Protein AF-A0A6B3CCJ8-F1 (afdb_monomer_lite)

pLDDT: mean 97.21, std 1.9, range [89.5, 98.75]

Sequence (84 aa):
LAGAYQGAGDLGRAIPLYEQTLTASVRVLGEDHPSTLTSRNNLAGAYQGAGDLGRAIPLYEQTLTASVRVLGEDHPSTLTSRNN

Structure (mmCIF, N/CA/C/O backbone):
data_AF-A0A6B3CCJ8-F1
#
_entry.id   AF-A0A6B3CCJ8-F1
#
loop_
_atom_site.group_PDB
_atom_site.id
_atom_site.type_symbol
_atom_site.label_atom_id
_atom_site.label_alt_id
_atom_site.label_comp_id
_atom_site.label_asym_id
_atom_site.label_entity_id
_atom_site.label_seq_id
_atom_site.pdbx_PDB_ins_code
_atom_site.Cartn_x
_atom_site.Cartn_y
_atom_site.Cartn_z
_atom_site.occupancy
_atom_site.B_iso_or_equiv
_atom_site.auth_seq_id
_atom_site.auth_comp_id
_atom_site.auth_asym_id
_atom_site.auth_atom_id
_atom_site.pdbx_PDB_model_num
ATOM 1 N N . LEU A 1 1 ? -13.091 -4.429 -4.952 1.00 94.19 1 LEU A N 1
ATOM 2 C CA . LEU A 1 1 ? -13.886 -4.555 -3.708 1.00 94.19 1 LEU A CA 1
ATOM 3 C C . LEU A 1 1 ? -13.177 -3.926 -2.509 1.00 94.19 1 LEU A C 1
ATOM 5 O O . LEU A 1 1 ? -13.771 -3.053 -1.899 1.00 94.19 1 LEU A O 1
ATOM 9 N N . ALA A 1 2 ? -11.917 -4.284 -2.219 1.00 95.94 2 ALA A N 1
ATOM 10 C CA . ALA A 1 2 ? -11.150 -3.715 -1.099 1.00 95.94 2 ALA A CA 1
ATOM 11 C C . ALA A 1 2 ? -11.187 -2.173 -1.041 1.00 95.94 2 ALA A C 1
ATOM 13 O O . ALA A 1 2 ? -11.647 -1.612 -0.052 1.00 95.94 2 ALA A O 1
ATOM 14 N N . GLY A 1 3 ? -10.836 -1.494 -2.141 1.00 96.88 3 GLY A N 1
ATOM 15 C CA . GLY A 1 3 ? -10.890 -0.026 -2.211 1.00 96.88 3 GLY A CA 1
ATOM 16 C C . GLY A 1 3 ? -12.292 0.575 -2.074 1.00 96.88 3 GLY A C 1
ATOM 17 O O . GLY A 1 3 ? -12.432 1.670 -1.545 1.00 96.88 3 GLY A O 1
ATOM 18 N N . ALA A 1 4 ? -13.341 -0.152 -2.471 1.00 98.12 4 ALA A N 1
ATOM 19 C CA . ALA A 1 4 ? -14.718 0.302 -2.271 1.00 98.12 4 ALA A CA 1
ATOM 20 C C . ALA A 1 4 ? -15.116 0.241 -0.788 1.00 98.12 4 ALA A C 1
ATOM 22 O O . ALA A 1 4 ? -15.696 1.193 -0.278 1.00 98.12 4 ALA A O 1
ATOM 23 N N . TYR A 1 5 ? -14.756 -0.838 -0.079 1.00 98.31 5 TYR A N 1
ATOM 24 C CA . TYR A 1 5 ? -14.967 -0.918 1.369 1.00 98.31 5 TYR A CA 1
ATOM 25 C C . TYR A 1 5 ? -14.144 0.126 2.123 1.00 98.31 5 TYR A C 1
ATOM 27 O O . TYR A 1 5 ? -14.685 0.794 2.996 1.00 98.31 5 TYR A O 1
ATOM 35 N N . GLN A 1 6 ? -12.884 0.340 1.734 1.00 97.62 6 GLN A N 1
ATOM 36 C CA . GLN A 1 6 ? -12.047 1.393 2.309 1.00 97.62 6 GLN A CA 1
ATOM 37 C C . GLN A 1 6 ? -12.664 2.784 2.110 1.00 97.62 6 GLN A C 1
ATOM 39 O O . GLN A 1 6 ? -12.760 3.543 3.067 1.00 97.62 6 GLN A O 1
ATOM 44 N N . GLY A 1 7 ? -13.130 3.106 0.897 1.00 97.38 7 GLY A N 1
ATOM 45 C CA . GLY A 1 7 ? -13.800 4.379 0.612 1.00 97.38 7 GLY A CA 1
ATOM 46 C C . GLY A 1 7 ? -15.113 4.569 1.380 1.00 97.38 7 GLY A C 1
ATOM 47 O O . GLY A 1 7 ? -15.490 5.698 1.674 1.00 97.38 7 GLY A O 1
ATOM 48 N N . ALA A 1 8 ? -15.780 3.473 1.753 1.00 97.62 8 ALA A N 1
ATOM 49 C CA . ALA A 1 8 ? -16.954 3.483 2.623 1.00 97.62 8 ALA A CA 1
ATOM 50 C C . ALA A 1 8 ? -16.612 3.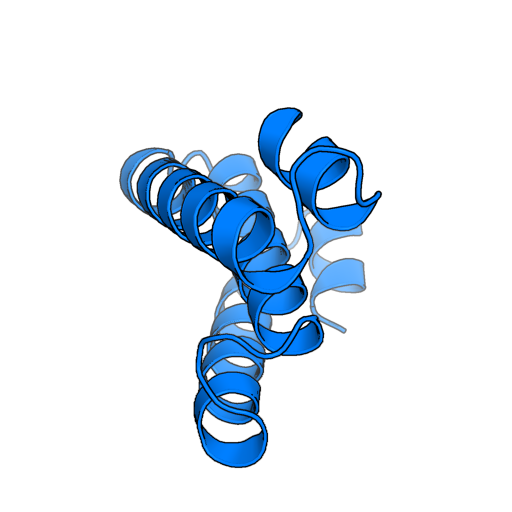491 4.130 1.00 97.62 8 ALA A C 1
ATOM 52 O O . ALA A 1 8 ? -17.521 3.483 4.956 1.00 97.62 8 ALA A O 1
ATOM 53 N N . GLY A 1 9 ? -15.326 3.473 4.501 1.00 96.81 9 GLY A N 1
ATOM 54 C CA . GLY A 1 9 ? -14.861 3.395 5.891 1.00 96.81 9 GLY A CA 1
ATOM 55 C C . GLY A 1 9 ? -14.922 1.994 6.518 1.00 96.81 9 GLY A C 1
ATOM 56 O O . GLY A 1 9 ? -14.570 1.832 7.685 1.00 96.81 9 GLY A O 1
ATOM 57 N N . ASP A 1 10 ? -15.316 0.961 5.767 1.00 98.12 10 ASP A N 1
ATOM 58 C CA . ASP A 1 10 ? -15.369 -0.431 6.232 1.00 98.12 10 ASP A CA 1
ATOM 59 C C . ASP A 1 10 ? -13.990 -1.102 6.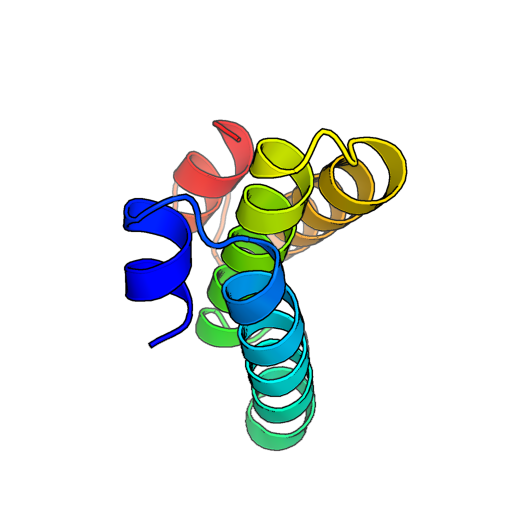114 1.00 98.12 10 ASP A C 1
ATOM 61 O O . ASP A 1 10 ? -13.716 -1.958 5.266 1.00 98.12 10 ASP A O 1
ATOM 65 N N . LEU A 1 11 ? -13.075 -0.673 6.981 1.00 97.94 11 LEU A N 1
ATOM 66 C CA . LEU A 1 11 ? -11.693 -1.150 6.986 1.00 97.94 11 LEU A CA 1
ATOM 67 C C . LEU A 1 11 ? -11.573 -2.611 7.439 1.00 97.94 11 LEU A C 1
ATOM 69 O O . LEU A 1 11 ? -10.663 -3.312 6.995 1.00 97.94 11 LEU A O 1
ATOM 73 N N . GLY A 1 12 ? -12.531 -3.095 8.237 1.00 97.50 12 GLY A N 1
ATOM 74 C CA . GLY A 1 12 ? -12.606 -4.493 8.664 1.00 97.50 12 GLY A CA 1
ATOM 75 C C . GLY A 1 12 ? -12.791 -5.462 7.496 1.00 97.50 12 GLY A C 1
ATOM 76 O O . GLY A 1 12 ? -12.248 -6.564 7.523 1.00 97.50 12 GLY A O 1
ATOM 77 N N . ARG A 1 13 ? -13.496 -5.045 6.434 1.00 97.81 13 ARG A N 1
ATOM 78 C CA . ARG A 1 13 ? -13.591 -5.817 5.184 1.00 97.81 13 ARG A CA 1
ATOM 79 C C . ARG A 1 13 ? -12.504 -5.479 4.172 1.00 97.81 13 ARG A C 1
ATOM 81 O O . ARG A 1 13 ? -12.125 -6.345 3.385 1.00 97.81 13 ARG A O 1
ATOM 88 N N . ALA A 1 14 ? -12.010 -4.243 4.159 1.00 98.38 14 ALA A N 1
ATOM 89 C CA . ALA A 1 14 ? -10.991 -3.826 3.200 1.00 98.38 14 ALA A CA 1
ATOM 90 C C . ALA A 1 14 ? -9.641 -4.522 3.435 1.00 98.38 14 ALA A C 1
ATOM 92 O O . ALA A 1 14 ? -9.057 -5.043 2.483 1.00 98.38 14 ALA A O 1
ATOM 93 N N . ILE A 1 15 ? -9.165 -4.558 4.686 1.00 98.62 15 ILE A N 1
ATOM 94 C CA . ILE A 1 15 ? -7.826 -5.061 5.033 1.00 98.62 15 ILE A CA 1
ATOM 95 C C . ILE A 1 15 ? -7.631 -6.527 4.604 1.00 98.62 15 ILE A C 1
ATOM 97 O O . ILE A 1 15 ? -6.706 -6.771 3.829 1.00 98.62 15 ILE A O 1
ATOM 101 N N . PRO A 1 16 ? -8.506 -7.491 4.965 1.00 98.62 16 PRO A N 1
ATOM 102 C CA . PRO A 1 16 ? -8.311 -8.892 4.575 1.00 98.62 16 PRO A CA 1
ATOM 103 C C . PRO A 1 16 ? -8.274 -9.099 3.055 1.00 98.62 16 PRO A C 1
ATOM 105 O O . PRO A 1 16 ? -7.557 -9.961 2.549 1.00 98.62 16 PRO A O 1
ATOM 108 N N . LEU A 1 17 ? -9.030 -8.296 2.297 1.00 98.56 17 LEU A N 1
ATOM 109 C CA . LEU A 1 17 ? -9.023 -8.359 0.835 1.00 98.56 17 LEU A CA 1
ATOM 110 C C . LEU A 1 17 ? -7.718 -7.816 0.247 1.00 98.56 17 LEU A C 1
ATOM 112 O O . LEU A 1 17 ? -7.214 -8.374 -0.731 1.00 98.56 17 LEU A O 1
ATOM 116 N N . TYR A 1 18 ? -7.161 -6.747 0.819 1.00 98.56 18 TYR A N 1
ATOM 117 C CA . TYR A 1 18 ? -5.846 -6.251 0.418 1.00 98.56 18 TYR A CA 1
ATOM 118 C C . TYR A 1 18 ? -4.730 -7.237 0.770 1.00 98.56 18 TYR A C 1
ATOM 120 O O . TYR A 1 18 ? -3.859 -7.458 -0.068 1.00 98.56 18 TYR A O 1
ATOM 128 N N . GLU A 1 19 ? -4.786 -7.890 1.934 1.00 98.69 19 GLU A N 1
ATOM 129 C CA . GLU A 1 19 ? -3.840 -8.950 2.306 1.00 98.69 19 GLU A CA 1
ATOM 130 C C . GLU A 1 19 ? -3.873 -10.102 1.300 1.00 98.69 19 GLU A C 1
ATOM 132 O O . GLU A 1 19 ? -2.840 -10.455 0.731 1.00 98.69 19 GLU A O 1
ATOM 137 N N . GLN A 1 20 ? -5.064 -10.624 0.986 1.00 98.50 20 GLN A N 1
ATOM 138 C CA . GLN A 1 20 ? -5.226 -11.676 -0.022 1.00 98.50 20 GLN A CA 1
ATOM 139 C C . GLN A 1 20 ? -4.710 -11.244 -1.401 1.00 98.50 20 GLN A C 1
ATOM 141 O O . GLN A 1 20 ? -4.044 -12.020 -2.088 1.00 98.50 20 GLN A O 1
ATOM 146 N N . THR A 1 21 ? -4.990 -10.000 -1.802 1.00 98.31 21 THR A N 1
ATOM 147 C CA . THR A 1 21 ? -4.530 -9.446 -3.084 1.00 98.31 21 THR A CA 1
ATOM 148 C C . THR A 1 21 ? -3.009 -9.344 -3.129 1.00 98.31 21 THR A C 1
ATOM 150 O O . THR A 1 21 ? -2.403 -9.702 -4.142 1.00 98.31 21 THR A O 1
ATOM 153 N N . LEU A 1 22 ? -2.376 -8.905 -2.038 1.00 98.44 22 LEU A N 1
ATOM 154 C CA . LEU A 1 22 ? -0.924 -8.817 -1.941 1.00 98.44 22 LEU A CA 1
ATOM 155 C C . LEU A 1 22 ? -0.291 -10.210 -1.989 1.00 98.44 22 LEU A C 1
ATOM 157 O O . LEU A 1 22 ? 0.613 -10.428 -2.791 1.00 98.44 22 LEU A O 1
ATOM 161 N N . THR A 1 23 ? -0.800 -11.174 -1.217 1.00 98.62 23 THR A N 1
ATOM 162 C CA . THR A 1 23 ? -0.318 -12.564 -1.247 1.00 98.62 23 THR A CA 1
ATOM 163 C C . THR A 1 23 ? -0.429 -13.171 -2.646 1.00 98.62 23 THR A C 1
ATOM 165 O O . THR A 1 23 ? 0.515 -13.797 -3.130 1.00 98.62 23 THR A O 1
ATOM 168 N N . ALA A 1 24 ? -1.559 -12.969 -3.329 1.00 98.50 24 ALA A N 1
ATOM 169 C CA . ALA A 1 24 ? -1.745 -13.458 -4.691 1.00 98.50 24 ALA A CA 1
ATOM 170 C C . ALA A 1 24 ? -0.787 -12.777 -5.681 1.00 98.50 24 ALA A C 1
ATOM 172 O O . ALA A 1 24 ? -0.179 -13.466 -6.500 1.00 98.50 24 ALA A O 1
ATOM 173 N N . SER A 1 25 ? -0.612 -11.456 -5.579 1.00 98.12 25 SER A N 1
ATOM 174 C CA . SER A 1 25 ? 0.295 -10.685 -6.440 1.00 98.12 25 SER A CA 1
ATOM 175 C C . SER A 1 25 ? 1.746 -11.118 -6.258 1.00 98.12 25 SER A C 1
ATOM 177 O O . SER A 1 25 ? 2.416 -11.399 -7.245 1.00 98.12 25 SER A O 1
ATOM 179 N N . VAL A 1 26 ? 2.208 -11.289 -5.015 1.00 98.38 26 VAL A N 1
ATOM 180 C CA . VAL A 1 26 ? 3.554 -11.810 -4.724 1.00 98.38 26 VAL A CA 1
ATOM 181 C C . VAL A 1 26 ? 3.745 -13.191 -5.346 1.00 98.38 26 VAL A C 1
ATOM 183 O O . VAL A 1 26 ? 4.747 -13.429 -6.013 1.00 98.38 26 VAL A O 1
ATOM 186 N N . ARG A 1 27 ? 2.772 -14.095 -5.187 1.00 98.38 27 ARG A N 1
ATOM 187 C CA . ARG A 1 27 ? 2.870 -15.462 -5.718 1.00 98.38 27 ARG A CA 1
ATOM 188 C C . ARG A 1 27 ? 2.900 -15.515 -7.248 1.00 98.38 27 ARG A C 1
ATOM 190 O O . ARG A 1 27 ? 3.580 -16.368 -7.804 1.00 98.38 27 ARG A O 1
ATOM 197 N N . VAL A 1 28 ? 2.106 -14.679 -7.918 1.00 98.62 28 VAL A N 1
ATOM 198 C CA . VAL A 1 28 ? 1.902 -14.748 -9.377 1.00 98.62 28 VAL A CA 1
ATOM 199 C C . VAL A 1 28 ? 2.891 -13.867 -10.138 1.00 98.62 28 VAL A C 1
ATOM 201 O O . VAL A 1 28 ? 3.348 -14.253 -11.208 1.00 98.62 28 VAL A O 1
ATOM 204 N N . LEU A 1 29 ? 3.206 -12.689 -9.601 1.00 98.00 29 LEU A N 1
ATOM 205 C CA . LEU A 1 29 ? 3.976 -11.647 -10.284 1.00 98.00 29 LEU A CA 1
ATOM 206 C C . LEU A 1 29 ? 5.368 -11.438 -9.670 1.00 98.00 29 LEU A C 1
ATOM 208 O O . LEU A 1 29 ? 6.245 -10.887 -10.329 1.00 98.00 29 LEU A O 1
ATOM 212 N N . GLY A 1 30 ? 5.579 -11.874 -8.426 1.00 97.94 30 GLY A N 1
ATOM 213 C CA . GLY A 1 30 ? 6.791 -11.605 -7.653 1.00 97.94 30 GLY A CA 1
ATOM 214 C C . GLY A 1 30 ? 6.690 -10.339 -6.798 1.00 97.94 30 GLY A C 1
ATOM 215 O O . GLY A 1 30 ? 5.796 -9.506 -6.969 1.00 97.94 30 GLY A O 1
ATOM 216 N N . GLU A 1 31 ? 7.617 -10.196 -5.848 1.00 96.19 31 GLU A N 1
ATOM 217 C CA . GLU A 1 31 ? 7.615 -9.115 -4.846 1.00 96.19 31 GLU A CA 1
ATOM 218 C C . GLU A 1 31 ? 7.850 -7.717 -5.432 1.00 96.19 31 GLU A C 1
ATOM 220 O O . GLU A 1 31 ? 7.321 -6.735 -4.901 1.00 96.19 31 GLU A O 1
ATOM 225 N N . ASP A 1 32 ? 8.601 -7.663 -6.532 1.00 95.25 32 ASP A N 1
ATOM 226 C CA . ASP A 1 32 ? 9.081 -6.442 -7.183 1.00 95.25 32 ASP A CA 1
ATOM 227 C C . ASP A 1 32 ? 8.179 -5.955 -8.313 1.00 95.25 32 ASP A C 1
ATOM 229 O O . ASP A 1 32 ? 8.370 -4.859 -8.837 1.00 95.25 32 ASP A O 1
ATOM 233 N N . HIS A 1 33 ? 7.193 -6.758 -8.713 1.00 97.06 33 HIS A N 1
ATOM 234 C CA . HIS A 1 33 ? 6.327 -6.381 -9.816 1.00 97.06 33 HIS A CA 1
ATOM 235 C C . HIS A 1 33 ? 5.541 -5.105 -9.466 1.00 97.06 33 HIS A C 1
ATOM 237 O O . HIS A 1 33 ? 4.988 -5.024 -8.364 1.00 97.06 33 HIS A O 1
ATOM 243 N N . PRO A 1 34 ? 5.391 -4.134 -10.386 1.00 95.31 34 PRO A N 1
ATOM 244 C CA . PRO A 1 34 ? 4.760 -2.848 -10.077 1.00 95.31 34 PRO A CA 1
ATOM 245 C C . PRO A 1 34 ? 3.356 -2.985 -9.465 1.00 95.31 34 PRO A C 1
ATOM 247 O O . PRO A 1 34 ? 3.022 -2.300 -8.502 1.00 95.31 34 PRO A O 1
ATOM 250 N N . SER A 1 35 ? 2.552 -3.940 -9.942 1.00 96.44 35 SER A N 1
ATOM 251 C CA . SER A 1 35 ? 1.231 -4.243 -9.362 1.00 96.44 35 SER A CA 1
ATOM 252 C C . SER A 1 35 ? 1.293 -4.812 -7.936 1.00 96.44 35 SER A C 1
ATOM 254 O O . SER A 1 35 ? 0.392 -4.553 -7.135 1.00 96.44 35 SER A O 1
ATOM 256 N N . THR A 1 36 ? 2.346 -5.559 -7.593 1.00 98.19 36 THR A N 1
ATOM 257 C CA . THR A 1 36 ? 2.595 -6.020 -6.219 1.00 98.19 36 THR A CA 1
ATOM 258 C C . THR A 1 36 ? 2.949 -4.836 -5.322 1.00 98.19 36 THR A C 1
ATOM 260 O O . THR A 1 36 ? 2.408 -4.728 -4.222 1.00 98.19 36 THR A O 1
ATOM 263 N N . LEU A 1 37 ? 3.772 -3.900 -5.811 1.00 97.69 37 LEU A N 1
ATOM 264 C CA . LEU A 1 37 ? 4.107 -2.662 -5.098 1.00 97.69 37 LEU A CA 1
ATOM 265 C C . LEU A 1 37 ? 2.858 -1.806 -4.841 1.00 97.69 37 LEU A C 1
ATOM 267 O O . LEU A 1 37 ? 2.609 -1.406 -3.708 1.00 97.69 37 LEU A O 1
ATOM 271 N N . THR A 1 38 ? 2.007 -1.611 -5.854 1.00 96.31 38 THR A N 1
ATOM 272 C CA . THR A 1 38 ? 0.715 -0.922 -5.689 1.00 96.31 38 THR A CA 1
ATOM 273 C 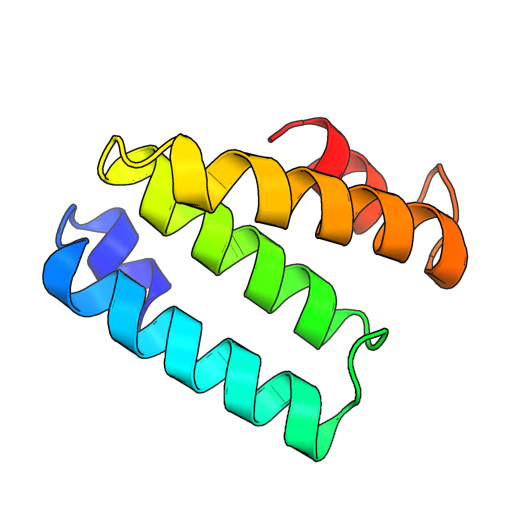C . THR A 1 38 ? -0.187 -1.628 -4.673 1.00 96.31 38 THR A C 1
ATOM 275 O O . THR A 1 38 ? -0.803 -0.974 -3.834 1.00 96.31 38 THR A O 1
ATOM 278 N N . SER A 1 39 ? -0.252 -2.962 -4.703 1.00 97.69 39 SER A N 1
ATOM 279 C CA . SER A 1 39 ? -1.058 -3.732 -3.746 1.00 97.69 39 SER A CA 1
ATOM 280 C C . SER A 1 39 ? -0.555 -3.569 -2.309 1.00 97.69 39 SER A C 1
ATOM 282 O O . SER A 1 39 ? -1.364 -3.404 -1.397 1.00 97.69 39 SER A O 1
ATOM 284 N N . ARG A 1 40 ? 0.771 -3.551 -2.110 1.00 98.56 40 ARG A N 1
ATOM 285 C CA . ARG A 1 40 ? 1.399 -3.305 -0.804 1.00 98.56 40 ARG A CA 1
ATOM 286 C C . ARG A 1 40 ? 1.102 -1.892 -0.297 1.00 98.56 40 ARG A C 1
ATOM 288 O O . ARG A 1 40 ? 0.703 -1.745 0.855 1.00 98.56 40 ARG A O 1
ATOM 295 N N . ASN A 1 41 ? 1.193 -0.885 -1.169 1.00 97.81 41 ASN A N 1
ATOM 296 C CA . ASN A 1 41 ? 0.835 0.498 -0.846 1.00 97.81 41 ASN A CA 1
ATOM 297 C C . ASN A 1 41 ? -0.627 0.630 -0.390 1.00 97.81 41 ASN A C 1
ATOM 299 O O . ASN A 1 41 ? -0.926 1.310 0.586 1.00 97.81 41 ASN A O 1
ATOM 303 N N . ASN A 1 42 ? -1.550 -0.049 -1.075 1.00 97.94 42 ASN A N 1
ATOM 304 C CA . ASN A 1 42 ? -2.969 0.007 -0.726 1.00 97.94 42 ASN A CA 1
ATOM 305 C C . ASN A 1 42 ? -3.267 -0.665 0.623 1.00 97.94 42 ASN A C 1
ATOM 307 O O . ASN A 1 42 ? -4.073 -0.150 1.398 1.00 97.94 42 ASN A O 1
ATOM 311 N N . LEU A 1 43 ? -2.600 -1.786 0.926 1.00 98.62 43 LEU A N 1
ATOM 312 C CA . LEU A 1 43 ? -2.700 -2.431 2.237 1.00 98.62 43 LEU A CA 1
ATOM 313 C C . LEU A 1 43 ? -2.192 -1.505 3.352 1.00 98.62 43 LEU A C 1
ATOM 315 O O . LEU A 1 43 ? -2.849 -1.370 4.383 1.00 98.62 43 LEU A O 1
ATOM 319 N N . ALA A 1 44 ? -1.064 -0.829 3.123 1.00 98.50 44 ALA A N 1
ATOM 320 C CA . ALA A 1 44 ? -0.521 0.157 4.053 1.00 98.50 44 ALA A CA 1
ATOM 321 C C . ALA A 1 44 ? -1.514 1.305 4.311 1.00 98.50 44 ALA A C 1
ATOM 323 O O . ALA A 1 44 ? -1.790 1.628 5.467 1.00 98.50 44 ALA A O 1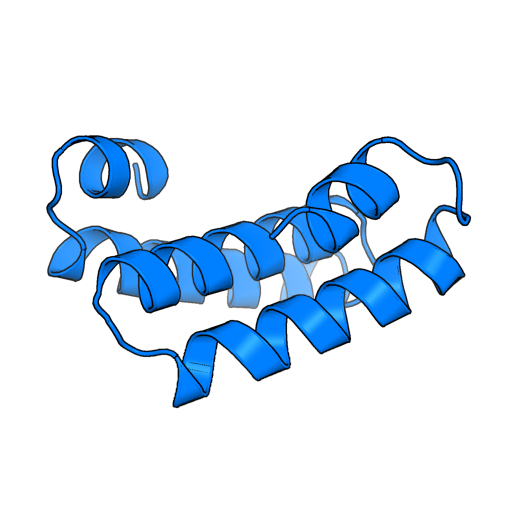
ATOM 324 N N . GLY A 1 45 ? -2.146 1.841 3.262 1.00 98.25 45 GLY A N 1
ATOM 325 C CA . GLY A 1 45 ? -3.180 2.874 3.396 1.00 98.25 45 GLY A CA 1
ATOM 326 C C . GLY A 1 45 ? -4.436 2.412 4.126 1.00 98.25 45 GLY A C 1
ATOM 327 O O . GLY A 1 45 ? -5.042 3.187 4.868 1.00 98.25 45 GLY A O 1
ATOM 328 N N . ALA A 1 46 ? -4.819 1.143 3.986 1.00 98.50 46 ALA A N 1
ATOM 329 C CA . ALA A 1 46 ? -5.914 0.579 4.767 1.00 98.50 46 ALA A CA 1
ATOM 330 C C . ALA A 1 46 ? -5.553 0.467 6.260 1.00 98.50 46 ALA A C 1
ATOM 332 O O . ALA A 1 46 ? -6.380 0.803 7.109 1.00 98.50 46 ALA A O 1
ATOM 333 N N . TYR A 1 47 ? -4.319 0.065 6.587 1.00 98.75 47 TYR A N 1
ATOM 334 C CA . TYR A 1 47 ? -3.831 0.046 7.970 1.00 98.75 47 TYR A CA 1
ATOM 335 C C . TYR A 1 47 ? -3.749 1.441 8.585 1.00 98.75 47 TYR A C 1
ATOM 337 O O . TYR A 1 47 ? -4.223 1.643 9.702 1.00 98.75 47 TYR A O 1
ATOM 345 N N . GLN A 1 48 ? -3.241 2.418 7.835 1.00 98.50 48 GLN A N 1
ATOM 346 C CA . GLN A 1 48 ? -3.209 3.817 8.251 1.00 98.50 48 GLN A CA 1
ATOM 347 C C . GLN A 1 48 ? -4.617 4.345 8.544 1.00 98.50 48 GLN A C 1
ATOM 349 O O . GLN A 1 48 ? -4.841 4.933 9.599 1.00 98.50 48 GLN A O 1
ATOM 354 N N . GLY A 1 49 ? -5.581 4.090 7.651 1.00 97.88 49 GLY A N 1
ATOM 355 C CA . GLY A 1 49 ? -6.979 4.473 7.862 1.00 97.88 49 GLY A CA 1
ATOM 356 C C . GLY A 1 49 ? -7.590 3.851 9.122 1.00 97.88 49 GLY A C 1
ATOM 357 O O . GLY A 1 49 ? -8.470 4.450 9.732 1.00 97.88 49 GLY A O 1
ATOM 358 N N . ALA A 1 50 ? -7.109 2.673 9.534 1.00 98.00 50 ALA A N 1
ATOM 359 C CA . ALA A 1 50 ? -7.561 1.977 10.739 1.00 98.00 50 ALA A CA 1
ATOM 360 C C . ALA A 1 50 ? -6.837 2.449 12.013 1.00 98.00 50 ALA A C 1
ATOM 362 O O . ALA A 1 50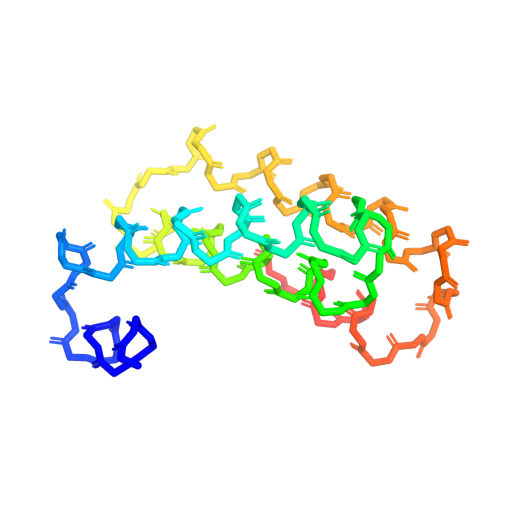 ? -7.127 1.951 13.099 1.00 98.00 50 ALA A O 1
ATOM 363 N N . GLY A 1 51 ? -5.887 3.382 11.888 1.00 98.12 51 GLY A N 1
ATOM 364 C CA . GLY A 1 51 ? -5.032 3.848 12.980 1.00 98.12 51 GLY A CA 1
ATOM 365 C C . GLY A 1 51 ? -3.870 2.906 13.314 1.00 98.12 51 GLY A C 1
ATOM 366 O O . GLY A 1 51 ? -3.147 3.150 14.278 1.00 98.12 51 GLY A O 1
ATOM 367 N N . ASP A 1 52 ? -3.650 1.850 12.529 1.00 98.31 52 ASP A N 1
ATOM 368 C CA . ASP A 1 52 ? -2.574 0.885 12.751 1.00 98.31 52 ASP A CA 1
ATOM 369 C C . ASP A 1 52 ? -1.281 1.312 12.050 1.00 98.31 52 ASP A C 1
ATOM 371 O O . ASP A 1 52 ? -0.855 0.767 11.027 1.00 98.31 52 ASP A O 1
ATOM 375 N N . LEU A 1 53 ? -0.644 2.334 12.616 1.00 98.19 53 LEU A N 1
ATOM 376 C CA . LEU A 1 53 ? 0.605 2.874 12.080 1.00 98.19 53 LEU A CA 1
ATOM 377 C C . LEU A 1 53 ? 1.770 1.879 12.184 1.00 98.19 53 LEU A C 1
ATOM 379 O O . LEU A 1 53 ? 2.671 1.914 11.347 1.00 98.19 53 LEU A O 1
ATOM 383 N N . GLY A 1 54 ? 1.728 0.968 13.163 1.00 98.50 54 GLY A N 1
ATOM 384 C CA . GLY A 1 54 ? 2.750 -0.062 13.354 1.00 98.50 54 GLY A CA 1
ATOM 385 C C . GLY A 1 54 ? 2.838 -1.035 12.178 1.00 98.50 54 GLY A C 1
ATOM 386 O O . GLY A 1 54 ? 3.931 -1.483 11.841 1.00 98.50 54 GLY A O 1
ATOM 387 N N . ARG A 1 55 ? 1.710 -1.322 11.516 1.00 98.25 55 ARG A N 1
ATOM 388 C CA . ARG A 1 55 ? 1.682 -2.114 10.277 1.00 98.25 55 ARG A CA 1
ATOM 389 C C . ARG A 1 55 ? 1.781 -1.272 9.006 1.00 98.25 55 ARG A C 1
ATOM 391 O O . ARG A 1 55 ? 2.326 -1.754 8.017 1.00 98.25 55 ARG A O 1
ATOM 398 N N . ALA A 1 56 ? 1.283 -0.036 9.012 1.00 98.50 56 ALA A N 1
ATOM 399 C CA . ALA A 1 56 ? 1.291 0.818 7.824 1.00 98.50 56 ALA A CA 1
ATOM 400 C C . ALA A 1 56 ? 2.702 1.287 7.430 1.00 98.50 56 ALA A C 1
ATOM 402 O O . ALA A 1 56 ? 3.114 1.089 6.287 1.00 98.50 56 ALA A O 1
ATOM 403 N N . ILE A 1 57 ? 3.451 1.872 8.373 1.00 98.31 57 ILE A N 1
ATOM 404 C CA . ILE A 1 57 ? 4.745 2.518 8.092 1.00 98.31 57 ILE A CA 1
ATOM 405 C C . ILE A 1 57 ? 5.749 1.542 7.457 1.00 98.31 57 ILE A C 1
ATOM 407 O O . ILE A 1 57 ? 6.264 1.859 6.383 1.00 98.31 57 ILE A O 1
ATOM 411 N N . PRO A 1 58 ? 5.975 0.327 8.003 1.00 98.44 58 PRO A N 1
ATOM 412 C CA . PRO A 1 58 ? 6.942 -0.596 7.411 1.00 98.44 58 PRO A CA 1
ATOM 413 C C . PRO A 1 58 ? 6.583 -1.002 5.978 1.00 98.44 58 PRO A C 1
ATOM 415 O O . PRO A 1 58 ? 7.466 -1.223 5.152 1.00 98.44 58 PRO A O 1
ATOM 418 N N . LEU A 1 59 ? 5.288 -1.102 5.657 1.00 98.25 59 LEU A N 1
ATOM 419 C CA . LEU A 1 59 ? 4.844 -1.437 4.306 1.00 98.25 59 LEU A CA 1
ATOM 420 C C . LEU A 1 59 ? 5.061 -0.277 3.331 1.00 98.25 59 LEU A C 1
ATOM 422 O O . LEU A 1 59 ? 5.457 -0.535 2.191 1.00 98.25 59 LEU A O 1
ATOM 426 N N . TYR A 1 60 ? 4.838 0.971 3.750 1.00 98.50 60 TYR A N 1
ATOM 427 C CA . TYR A 1 60 ? 5.157 2.138 2.924 1.00 98.50 60 TYR A CA 1
ATOM 428 C C . TYR A 1 60 ? 6.658 2.252 2.666 1.00 98.50 60 TYR A C 1
ATOM 430 O O . TYR A 1 60 ? 7.056 2.367 1.508 1.00 98.50 60 TYR A O 1
ATOM 438 N N . GLU A 1 61 ? 7.496 2.109 3.697 1.00 98.31 61 GLU A N 1
ATOM 439 C CA . GLU A 1 61 ? 8.957 2.146 3.556 1.00 98.31 61 GLU A CA 1
ATOM 440 C C . GLU A 1 61 ? 9.459 1.063 2.592 1.00 98.31 61 GLU A C 1
ATOM 442 O O . GLU A 1 61 ? 10.177 1.362 1.635 1.00 98.31 61 GLU A O 1
ATOM 447 N N . GLN A 1 62 ? 9.011 -0.187 2.772 1.00 97.44 62 GLN A N 1
ATOM 448 C CA . GLN A 1 62 ? 9.355 -1.288 1.867 1.00 97.44 62 GLN A CA 1
ATOM 449 C C . GLN A 1 62 ? 8.898 -1.017 0.429 1.00 97.44 62 GLN A C 1
ATOM 451 O O . GLN A 1 62 ? 9.638 -1.280 -0.522 1.00 97.44 62 GLN A O 1
ATOM 456 N N . THR A 1 63 ? 7.685 -0.483 0.253 1.00 97.94 63 THR A N 1
ATOM 457 C CA . THR A 1 63 ? 7.147 -0.166 -1.076 1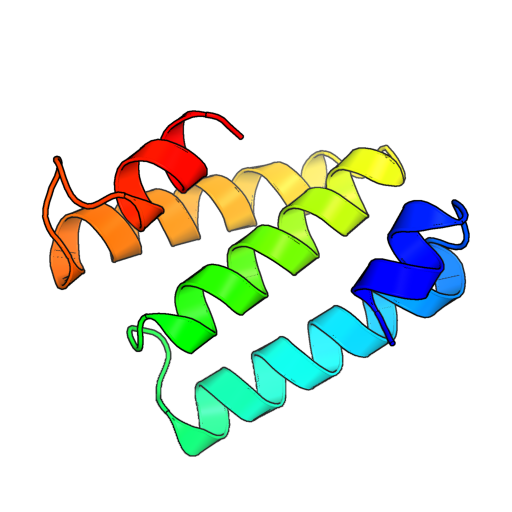.00 97.94 63 THR A CA 1
ATOM 458 C C . THR A 1 63 ? 7.938 0.949 -1.742 1.00 97.94 63 THR A C 1
ATOM 460 O O . THR A 1 63 ? 8.235 0.847 -2.933 1.00 97.94 63 THR A O 1
ATOM 463 N N . LEU A 1 64 ? 8.324 1.983 -0.995 1.00 97.75 64 LEU A N 1
ATOM 464 C CA . LEU A 1 64 ? 9.135 3.080 -1.500 1.00 97.75 64 LEU A CA 1
ATOM 465 C C . LEU A 1 64 ? 10.522 2.590 -1.927 1.00 97.75 64 LEU A C 1
ATOM 467 O O . LEU A 1 64 ? 10.934 2.850 -3.056 1.00 97.75 64 LEU A O 1
ATOM 471 N N . THR A 1 65 ? 11.218 1.840 -1.067 1.00 98.06 65 THR A N 1
ATOM 472 C CA . THR A 1 65 ? 12.538 1.282 -1.396 1.00 98.06 65 THR A CA 1
ATOM 473 C C . THR A 1 65 ? 12.481 0.409 -2.651 1.00 98.06 65 THR A C 1
ATOM 475 O O . THR A 1 65 ? 13.318 0.553 -3.545 1.00 98.06 65 THR A O 1
ATOM 478 N N . ALA A 1 66 ? 11.474 -0.462 -2.762 1.00 97.50 66 ALA A N 1
ATOM 479 C CA . ALA A 1 66 ? 11.303 -1.302 -3.942 1.00 97.50 66 ALA A CA 1
ATOM 480 C C . ALA A 1 66 ? 10.936 -0.485 -5.194 1.00 97.50 66 ALA A C 1
ATOM 482 O O . ALA A 1 66 ? 11.497 -0.727 -6.260 1.00 97.50 66 ALA A O 1
ATOM 483 N N . SER A 1 67 ? 10.063 0.520 -5.070 1.00 97.62 67 SER A N 1
ATOM 484 C CA . SER A 1 67 ? 9.663 1.377 -6.196 1.00 97.62 67 SER A CA 1
ATOM 485 C C . SER A 1 67 ? 10.843 2.178 -6.740 1.00 97.62 67 SER A C 1
ATOM 487 O O . SER A 1 67 ? 11.058 2.183 -7.946 1.00 97.62 67 SER A O 1
ATOM 489 N N . VAL A 1 68 ? 11.675 2.764 -5.872 1.00 98.00 68 VAL A N 1
ATOM 490 C CA . VAL A 1 68 ? 12.908 3.454 -6.292 1.00 98.00 68 VAL A CA 1
ATOM 491 C C . VAL A 1 68 ? 13.827 2.505 -7.061 1.00 98.00 68 VAL A C 1
ATOM 493 O O . VAL A 1 68 ? 14.299 2.854 -8.141 1.00 98.00 68 VAL A O 1
ATOM 496 N N . ARG A 1 69 ? 14.053 1.292 -6.542 1.00 97.62 69 ARG A N 1
ATOM 497 C CA . ARG A 1 69 ? 14.950 0.313 -7.171 1.00 97.62 69 ARG A CA 1
ATOM 498 C C . ARG A 1 69 ? 14.434 -0.200 -8.518 1.00 97.62 69 ARG A C 1
ATOM 500 O O . ARG A 1 69 ? 15.235 -0.407 -9.422 1.00 97.62 69 ARG A O 1
ATOM 507 N N . VAL A 1 70 ? 13.133 -0.467 -8.632 1.00 97.00 70 VAL A N 1
ATOM 508 C CA . VAL A 1 70 ? 12.539 -1.145 -9.799 1.00 97.00 70 VAL A CA 1
ATOM 509 C C . VAL A 1 70 ? 12.075 -0.156 -10.868 1.00 97.00 70 VAL A C 1
ATOM 511 O O . VAL A 1 70 ? 12.216 -0.427 -12.057 1.00 97.00 70 VAL A O 1
ATOM 514 N N . LEU A 1 71 ? 11.505 0.976 -10.456 1.00 95.62 71 LEU A N 1
ATOM 515 C CA . LEU A 1 71 ? 10.836 1.934 -11.339 1.00 95.62 71 LEU A CA 1
ATOM 516 C C . LEU A 1 71 ? 11.639 3.224 -11.542 1.00 95.62 71 LEU A C 1
ATOM 518 O O . LEU A 1 71 ? 11.386 3.949 -12.502 1.00 95.62 71 LEU A O 1
ATOM 522 N N . GLY A 1 72 ? 12.601 3.509 -10.663 1.00 97.56 72 GLY A N 1
ATOM 523 C CA . GLY A 1 72 ? 13.343 4.766 -10.635 1.00 97.56 72 GLY A CA 1
ATOM 524 C C . GLY A 1 72 ? 12.681 5.833 -9.759 1.00 97.56 72 GLY A C 1
ATOM 525 O O . GLY A 1 72 ? 11.526 5.713 -9.337 1.00 97.56 72 GLY A O 1
ATOM 526 N N . GLU A 1 73 ? 13.436 6.889 -9.458 1.00 96.44 73 GLU A N 1
ATOM 527 C CA . GLU A 1 73 ? 13.043 7.920 -8.488 1.00 96.44 73 GLU A CA 1
ATOM 528 C C . GLU A 1 73 ? 11.873 8.796 -8.946 1.00 96.44 73 GLU A C 1
ATOM 530 O O . GLU A 1 73 ? 11.063 9.195 -8.108 1.00 96.44 73 GLU A O 1
ATOM 535 N N . ASP A 1 74 ? 11.768 9.056 -10.250 1.00 96.00 74 ASP A N 1
ATOM 536 C CA . ASP A 1 74 ? 10.777 9.973 -10.834 1.00 96.00 74 ASP A CA 1
ATOM 537 C C . ASP A 1 74 ? 9.517 9.262 -11.344 1.00 96.00 74 ASP A C 1
ATOM 539 O O . ASP A 1 74 ? 8.588 9.893 -11.853 1.00 96.00 74 ASP A O 1
ATOM 543 N N . HIS A 1 75 ? 9.456 7.935 -11.219 1.00 94.50 75 HIS A N 1
ATOM 544 C CA . HIS A 1 75 ? 8.295 7.186 -11.674 1.00 94.50 75 HIS A CA 1
ATOM 545 C C . HIS A 1 75 ? 7.054 7.547 -10.837 1.00 94.50 75 HIS A C 1
ATOM 547 O O . HIS A 1 75 ? 7.146 7.594 -9.606 1.00 94.50 75 HIS A O 1
ATOM 553 N N . PRO A 1 76 ? 5.862 7.711 -11.447 1.00 92.88 76 PRO A N 1
ATOM 554 C CA . PRO A 1 76 ? 4.647 8.104 -10.731 1.00 92.88 76 PRO A CA 1
ATOM 555 C C . PRO A 1 76 ? 4.347 7.259 -9.487 1.00 92.88 76 PRO A C 1
ATOM 557 O O . PRO A 1 76 ? 4.043 7.804 -8.434 1.00 92.88 76 PRO A O 1
ATOM 560 N N . SER A 1 77 ? 4.503 5.934 -9.563 1.00 89.50 77 SER A N 1
ATOM 561 C CA . SER A 1 77 ? 4.298 5.045 -8.406 1.00 89.50 77 SER A CA 1
ATOM 562 C C . SER A 1 77 ? 5.315 5.258 -7.278 1.00 89.50 77 SER A C 1
ATOM 564 O O . SER A 1 77 ? 4.961 5.111 -6.107 1.00 89.50 77 SER A O 1
ATOM 566 N N . THR A 1 78 ? 6.557 5.630 -7.604 1.00 94.81 78 THR A N 1
ATOM 567 C CA . THR A 1 78 ? 7.573 5.995 -6.609 1.00 94.81 78 THR A CA 1
ATOM 568 C C . THR A 1 78 ? 7.183 7.296 -5.917 1.00 94.81 78 THR A C 1
ATOM 570 O O . THR A 1 78 ? 7.208 7.367 -4.691 1.00 94.81 78 THR A O 1
ATOM 573 N N . LEU A 1 79 ? 6.735 8.295 -6.681 1.00 95.31 79 LEU A N 1
ATOM 574 C CA . LEU A 1 79 ? 6.254 9.568 -6.141 1.00 95.31 79 LEU A CA 1
ATOM 575 C C . LEU A 1 79 ? 5.010 9.389 -5.263 1.00 95.31 79 LEU A C 1
ATOM 577 O O . LEU A 1 79 ? 4.944 9.958 -4.177 1.00 95.31 79 LEU A O 1
ATOM 581 N N . THR A 1 80 ? 4.057 8.547 -5.678 1.00 93.44 80 THR A N 1
ATOM 582 C CA . THR A 1 80 ? 2.902 8.184 -4.847 1.00 93.44 80 THR A CA 1
ATOM 583 C C . THR A 1 80 ? 3.344 7.522 -3.548 1.00 93.44 80 THR A C 1
ATOM 585 O O . THR A 1 80 ? 2.851 7.900 -2.495 1.00 93.44 80 THR A O 1
ATOM 588 N N . SER A 1 81 ? 4.286 6.575 -3.602 1.00 91.31 81 SER A N 1
ATOM 589 C CA . SER A 1 81 ? 4.776 5.888 -2.399 1.00 91.31 81 SER A CA 1
ATOM 590 C C . SER A 1 81 ? 5.526 6.829 -1.451 1.00 91.31 81 SER A C 1
ATOM 592 O O . SER A 1 81 ? 5.449 6.638 -0.248 1.00 91.31 81 SER A O 1
ATOM 594 N N . ARG A 1 82 ? 6.216 7.861 -1.964 1.00 94.12 82 ARG A N 1
ATOM 595 C CA . ARG A 1 82 ? 6.860 8.905 -1.138 1.00 94.12 82 ARG A CA 1
ATOM 596 C C . ARG A 1 82 ? 5.868 9.827 -0.432 1.00 94.12 82 ARG A C 1
ATOM 598 O O . ARG A 1 82 ? 6.226 10.431 0.570 1.00 94.12 82 ARG A O 1
ATOM 605 N N . ASN A 1 83 ? 4.682 10.009 -1.004 1.00 94.62 83 ASN A N 1
ATOM 606 C CA . ASN A 1 83 ? 3.672 10.920 -0.471 1.00 94.62 83 ASN A CA 1
ATOM 607 C C . ASN A 1 83 ? 2.834 10.299 0.661 1.00 94.62 83 ASN A C 1
ATOM 609 O O . ASN A 1 83 ? 2.117 11.031 1.341 1.00 94.62 83 ASN A O 1
ATOM 613 N N . ASN A 1 84 ? 2.874 8.974 0.821 1.00 89.81 84 ASN A N 1
ATOM 614 C CA . ASN A 1 84 ? 2.084 8.254 1.820 1.00 89.81 84 ASN A CA 1
ATOM 615 C C . ASN A 1 84 ? 2.841 8.102 3.139 1.00 89.81 84 ASN A C 1
ATOM 617 O O . ASN A 1 84 ? 2.168 8.206 4.191 1.00 89.81 84 ASN A O 1
#

Secondary structure (DSSP, 8-state):
-HHHHHHTT-HHHHHHHHHHHHHHHHHHH-TTSHHHHHHHHHHHHHHHHTT-HHHHHHHHHHHHHHHHHHH-TTSHHHHHHHH-

Radius of gyration: 12.17 Å; chains: 1; bounding box: 32×26×25 Å

InterPro domains:
  IPR011990 Tetratricopeptide-like helical domain superfamily [G3DSA:1.25.40.10] (1-84)
  IPR011990 Tetratricopeptide-like helical domain superfamily [SSF48452] (2-83)
  IPR053137 Nucleotide-binding leucine-rich repeat (NLR)-like [PTHR46082] (1-84)

Organism: NCBI:txid2706042

Foldseek 3Di:
DLVVCVVVLNLVVNLVVLVVLLVVCCVPPNCLRLSNLVSLQSNLVSCVSVVNPVSNVVSLVVSLVSCCVRVNCPGPSNVVSVVD